Protein AF-A0A931P6Y3-F1 (afdb_monomer_lite)

Secondary structure (DSSP, 8-state):
--HHHHHHHHHHHHHHHHHHHHHHHHHHHHHHHHTGGG--TTT--HHHHHHHHHHHHHHHHHHHHHHT-GGG-

Foldseek 3Di:
DDPVVVVVVVVVVVVVVVVVVVVVVVVVVVVCVVCVVVDDPVRDDPVSVVVVVVVVVVVVVVVCCVVCDDPSD

Radius o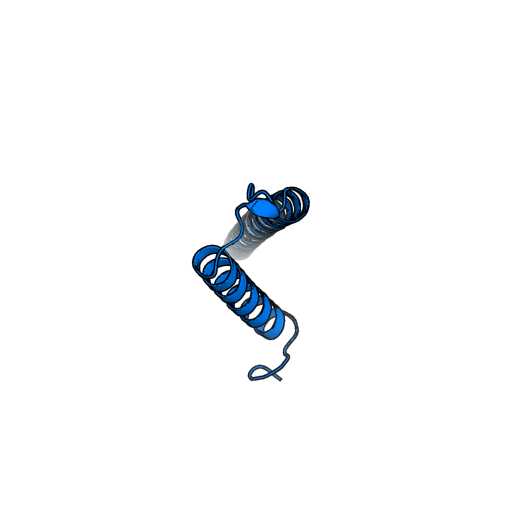f gyration: 18.42 Å; chains: 1; bounding box: 44×23×50 Å

Sequence (73 aa):
MTQKQENQQRACDRFIEHTARIDAILKRLQGACDDHFGTHPDEINWGDTGFIADIVADLELISDKVFKEGEYA

pLDDT: mean 91.55, std 6.51, range [61.53, 97.94]

Structure (mmCIF, N/CA/C/O backbone):
data_AF-A0A931P6Y3-F1
#
_entry.id   AF-A0A931P6Y3-F1
#
loop_
_atom_site.group_PDB
_atom_site.id
_atom_site.type_symbol
_atom_site.label_atom_id
_atom_site.label_alt_id
_atom_site.label_comp_id
_atom_site.label_asym_id
_atom_site.label_entity_id
_atom_site.label_seq_id
_atom_site.pdbx_PDB_ins_code
_atom_site.Cartn_x
_atom_site.Cartn_y
_atom_site.Cartn_z
_atom_site.occupancy
_atom_site.B_iso_or_equiv
_atom_site.auth_seq_id
_atom_site.auth_comp_id
_atom_site.auth_asym_id
_atom_site.auth_atom_id
_atom_site.pdbx_PDB_model_num
ATOM 1 N N . MET A 1 1 ? -26.853 12.238 23.214 1.00 61.53 1 MET A N 1
ATOM 2 C CA . MET A 1 1 ? -25.649 11.392 23.370 1.00 61.53 1 MET A CA 1
ATOM 3 C C . MET A 1 1 ? -24.684 12.108 24.300 1.00 61.53 1 MET A C 1
ATOM 5 O O . MET A 1 1 ? -24.787 13.320 24.421 1.00 61.53 1 MET A O 1
ATOM 9 N N . THR A 1 2 ? -23.821 11.389 25.015 1.00 86.25 2 THR A N 1
ATOM 10 C CA . THR A 1 2 ? -22.772 12.018 25.836 1.00 86.25 2 THR A CA 1
ATOM 11 C C . THR A 1 2 ? -21.584 12.425 24.961 1.00 86.25 2 THR A C 1
ATOM 13 O O . THR A 1 2 ? -21.292 11.749 23.976 1.00 86.25 2 THR A O 1
ATOM 16 N N . GLN A 1 3 ? -20.839 13.462 25.352 1.00 88.25 3 GLN A N 1
ATOM 17 C CA . GLN A 1 3 ? -19.676 13.948 24.593 1.00 88.25 3 GLN A CA 1
ATOM 18 C C . GLN A 1 3 ? -18.613 12.860 24.340 1.00 88.25 3 GLN A C 1
ATOM 20 O O . GLN A 1 3 ? -17.951 12.839 23.303 1.00 88.25 3 GLN A O 1
ATOM 25 N N . LYS A 1 4 ? -18.479 11.897 25.263 1.00 91.12 4 LYS A N 1
ATOM 26 C CA . LYS A 1 4 ? -17.613 10.725 25.086 1.00 91.12 4 LYS A CA 1
ATOM 27 C C . LYS A 1 4 ? -18.084 9.841 23.928 1.00 91.12 4 LYS A C 1
ATOM 29 O O . LYS A 1 4 ? -17.255 9.400 23.141 1.00 91.12 4 LYS A O 1
ATOM 34 N N . GLN A 1 5 ? -19.388 9.586 23.820 1.00 90.12 5 GLN A N 1
ATOM 35 C CA . GLN A 1 5 ? -19.954 8.764 22.745 1.00 90.12 5 GLN A CA 1
ATOM 36 C C . GLN A 1 5 ? -19.786 9.438 21.380 1.00 90.12 5 GLN A C 1
ATOM 38 O O . GLN A 1 5 ? -19.414 8.770 20.423 1.00 90.12 5 GLN A O 1
ATOM 43 N N . GLU A 1 6 ? -19.968 10.757 21.303 1.00 91.38 6 GLU A N 1
ATOM 4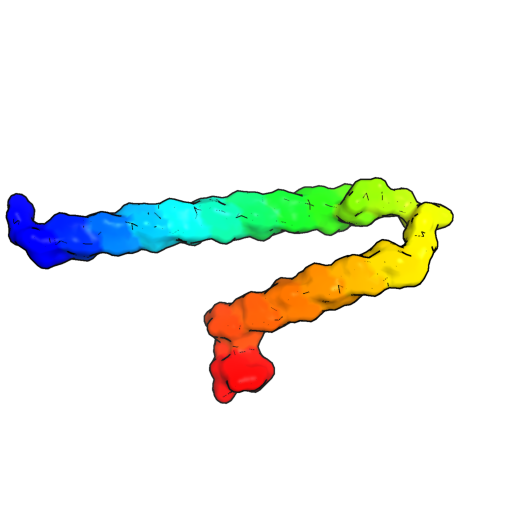4 C CA . GLU A 1 6 ? -19.761 11.516 20.062 1.00 91.38 6 GLU A CA 1
ATOM 45 C C . GLU A 1 6 ? -18.292 11.498 19.616 1.00 91.38 6 GLU A C 1
ATOM 47 O O . GLU A 1 6 ? -18.002 11.292 18.439 1.00 91.38 6 GLU A O 1
ATOM 52 N N . ASN A 1 7 ? -17.346 11.642 20.549 1.00 93.56 7 ASN A N 1
ATOM 53 C CA . ASN A 1 7 ? -15.921 11.536 20.228 1.00 93.56 7 ASN A CA 1
ATOM 54 C C . ASN A 1 7 ? -15.522 10.124 19.776 1.00 93.56 7 ASN A C 1
ATOM 56 O O . ASN A 1 7 ? -14.722 9.993 18.853 1.00 93.56 7 ASN A O 1
ATOM 60 N N . GLN A 1 8 ? -16.075 9.077 20.397 1.00 94.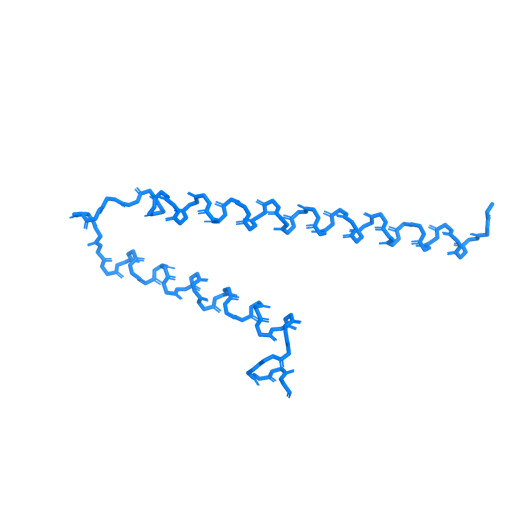50 8 GLN A N 1
ATOM 61 C CA . GLN A 1 8 ? -15.830 7.696 19.970 1.00 94.50 8 GLN A CA 1
ATOM 62 C C . GLN A 1 8 ? -16.386 7.436 18.571 1.00 94.50 8 GLN A C 1
ATOM 64 O O . GLN A 1 8 ? -15.674 6.886 17.738 1.00 94.50 8 GLN A O 1
ATOM 69 N N . GLN A 1 9 ? -17.601 7.908 18.284 1.00 94.94 9 GLN A N 1
ATOM 70 C CA . GLN A 1 9 ? -18.196 7.779 16.957 1.00 94.94 9 GLN A CA 1
ATOM 71 C C . GLN A 1 9 ? -17.305 8.426 15.888 1.00 94.94 9 GLN A C 1
ATOM 73 O O . GLN A 1 9 ? -16.927 7.767 14.927 1.00 94.94 9 GLN A O 1
ATOM 78 N N . ARG A 1 10 ? -16.850 9.665 16.120 1.00 95.62 10 ARG A N 1
ATOM 79 C CA . ARG A 1 10 ? -15.945 10.371 15.196 1.00 95.62 10 ARG A CA 1
ATOM 80 C C . ARG A 1 10 ? -14.622 9.636 14.979 1.00 95.62 10 ARG A C 1
ATOM 82 O O . ARG A 1 10 ? -14.091 9.664 13.872 1.00 95.62 10 ARG A 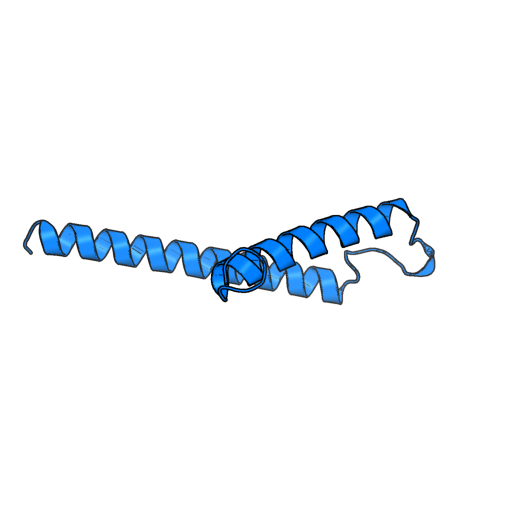O 1
ATOM 89 N N . ALA A 1 11 ? -14.073 9.011 16.021 1.00 96.25 11 ALA A N 1
ATOM 90 C CA . ALA A 1 11 ? -12.864 8.202 15.900 1.00 96.25 11 ALA A CA 1
ATOM 91 C C . ALA A 1 11 ? -13.111 6.947 15.046 1.00 96.25 11 ALA A C 1
ATOM 93 O O . ALA A 1 11 ? -12.300 6.649 14.172 1.00 96.25 11 ALA A O 1
ATOM 94 N N . CYS A 1 12 ? -14.241 6.259 15.242 1.00 96.19 12 CYS A N 1
ATOM 95 C CA . CYS A 1 12 ? -14.643 5.119 14.417 1.00 96.19 12 CYS A CA 1
ATOM 96 C C . CYS A 1 12 ? -14.848 5.513 12.950 1.00 96.19 12 CYS A C 1
ATOM 98 O O . CYS A 1 12 ? -14.320 4.839 12.069 1.00 96.19 12 CYS A O 1
ATOM 100 N N . ASP A 1 13 ? -15.547 6.618 12.685 1.00 96.94 13 ASP A N 1
ATOM 101 C CA . ASP A 1 13 ? -15.778 7.100 11.319 1.00 96.94 13 ASP A CA 1
ATOM 102 C C . ASP A 1 13 ? -14.449 7.398 10.606 1.00 96.94 13 ASP A C 1
ATOM 104 O O . ASP A 1 13 ? -14.239 6.980 9.468 1.00 96.94 13 ASP A O 1
ATOM 108 N N . ARG A 1 14 ? -13.506 8.057 11.298 1.00 97.69 14 ARG A N 1
ATOM 109 C CA . ARG A 1 14 ? -12.160 8.325 10.764 1.00 97.69 14 ARG A CA 1
ATOM 110 C C . ARG A 1 14 ? -11.348 7.059 10.543 1.00 97.69 14 ARG A C 1
ATOM 112 O O . ARG A 1 14 ? -10.655 6.955 9.537 1.00 97.69 14 ARG A O 1
ATOM 119 N N . PHE A 1 15 ? -11.435 6.099 11.456 1.00 96.19 15 PHE A N 1
ATOM 120 C CA . PHE A 1 15 ? -10.762 4.817 11.297 1.00 96.19 15 PHE A CA 1
ATOM 121 C C . PHE A 1 15 ? -11.252 4.095 10.036 1.00 96.19 15 PHE A C 1
ATOM 123 O O . PHE A 1 15 ? -10.436 3.717 9.202 1.00 96.19 15 PHE A O 1
ATOM 130 N N . ILE A 1 16 ? -12.572 3.995 9.848 1.00 97.56 16 ILE A N 1
ATOM 131 C CA . ILE A 1 16 ? -13.182 3.374 8.663 1.00 97.56 16 ILE A CA 1
ATOM 132 C C . ILE A 1 16 ? -12.776 4.115 7.382 1.00 97.56 16 ILE A C 1
ATOM 134 O O . ILE A 1 16 ? -12.397 3.473 6.405 1.00 97.56 16 ILE A O 1
ATOM 138 N N . GLU A 1 17 ? -12.805 5.453 7.388 1.00 97.94 17 GLU A N 1
ATOM 139 C CA . GLU A 1 17 ? -12.354 6.281 6.260 1.00 97.94 17 GLU A CA 1
ATOM 140 C C . GLU A 1 17 ? -10.900 5.965 5.876 1.00 97.94 17 GLU A C 1
ATOM 142 O O . GLU A 1 17 ? -10.582 5.782 4.698 1.00 97.94 17 GLU A O 1
ATOM 147 N N . HIS A 1 18 ? -10.007 5.870 6.862 1.00 97.19 18 HIS A N 1
ATOM 148 C CA . HIS A 1 18 ? -8.602 5.560 6.621 1.00 97.19 18 HIS A CA 1
ATOM 149 C C . HIS A 1 18 ? -8.396 4.123 6.139 1.00 97.19 18 HIS A C 1
ATOM 151 O O . HIS A 1 18 ? -7.656 3.921 5.178 1.00 97.19 18 HIS A O 1
ATOM 157 N N . THR A 1 19 ? -9.081 3.140 6.726 1.00 95.19 19 THR A N 1
ATOM 158 C CA . THR A 1 19 ? -9.019 1.746 6.267 1.00 95.19 19 THR A CA 1
ATOM 159 C C . THR A 1 19 ? -9.511 1.610 4.826 1.00 95.19 19 THR A C 1
ATOM 161 O O . THR A 1 19 ? -8.839 0.980 4.015 1.00 95.19 19 THR A O 1
ATOM 164 N N . ALA A 1 20 ? -10.623 2.258 4.468 1.00 97.62 20 ALA A N 1
ATOM 165 C CA . ALA A 1 20 ? -11.141 2.243 3.099 1.00 97.62 20 ALA A CA 1
ATOM 166 C C . ALA A 1 20 ? -10.160 2.886 2.104 1.00 97.62 20 ALA A C 1
ATOM 168 O O . ALA A 1 20 ? -10.018 2.433 0.969 1.00 97.62 20 ALA A O 1
ATOM 169 N N . ARG A 1 21 ? -9.442 3.932 2.531 1.00 97.38 21 ARG A N 1
ATOM 170 C CA . ARG A 1 21 ? -8.397 4.555 1.714 1.00 97.38 21 ARG A CA 1
ATOM 171 C C . ARG A 1 21 ? -7.187 3.641 1.522 1.00 97.38 21 ARG A C 1
ATOM 173 O O . ARG A 1 21 ? -6.650 3.610 0.419 1.00 97.38 21 ARG A O 1
ATOM 180 N N . ILE A 1 22 ? -6.764 2.920 2.562 1.00 95.94 22 ILE A N 1
ATOM 181 C CA . ILE A 1 22 ? -5.683 1.928 2.462 1.00 95.94 22 ILE A CA 1
ATOM 182 C C . ILE A 1 22 ? -6.080 0.830 1.471 1.00 95.94 22 ILE A C 1
ATOM 184 O O . ILE A 1 22 ? -5.314 0.552 0.555 1.00 95.94 22 ILE A O 1
ATOM 188 N N . ASP A 1 23 ? -7.292 0.282 1.583 1.00 96.81 23 ASP A N 1
ATOM 189 C CA . ASP A 1 23 ? -7.808 -0.733 0.652 1.00 96.81 23 ASP A CA 1
ATOM 190 C C . ASP A 1 23 ? -7.778 -0.249 -0.808 1.00 96.81 23 ASP A C 1
ATOM 192 O O . ASP A 1 23 ? -7.24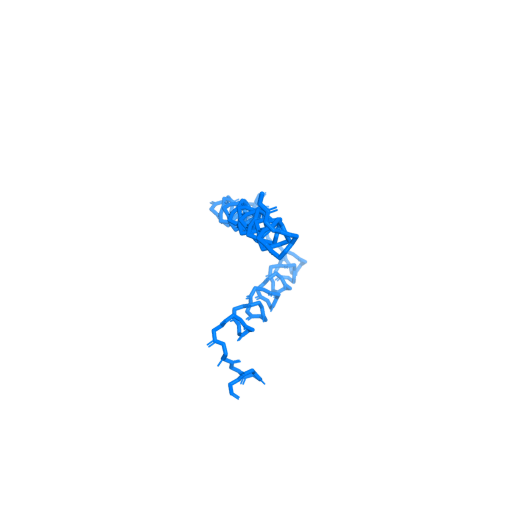6 -0.926 -1.690 1.00 96.81 23 ASP A O 1
ATOM 196 N N . ALA A 1 24 ? -8.241 0.979 -1.062 1.00 97.50 24 ALA A N 1
ATOM 197 C CA . ALA A 1 24 ? -8.207 1.569 -2.398 1.00 97.50 24 ALA A CA 1
ATOM 198 C C . ALA A 1 24 ? -6.776 1.739 -2.947 1.00 97.50 24 ALA A C 1
ATOM 200 O O . ALA A 1 24 ? -6.551 1.541 -4.144 1.00 97.50 24 ALA A O 1
ATOM 201 N N . ILE A 1 25 ? -5.808 2.097 -2.093 1.00 95.81 25 ILE A N 1
ATOM 202 C CA . ILE A 1 25 ? -4.390 2.199 -2.472 1.00 95.81 25 ILE A CA 1
ATOM 203 C C . ILE A 1 25 ? -3.837 0.813 -2.813 1.00 95.81 25 ILE A C 1
ATOM 205 O O . ILE A 1 25 ? -3.251 0.653 -3.882 1.00 95.81 25 ILE A O 1
ATOM 209 N N . LEU A 1 26 ? -4.069 -0.188 -1.960 1.00 95.62 26 LEU A N 1
ATOM 210 C CA . LEU A 1 26 ? -3.602 -1.559 -2.186 1.00 95.62 26 LEU A CA 1
ATOM 211 C C . LEU A 1 26 ? -4.180 -2.141 -3.477 1.00 95.62 26 LEU A C 1
ATOM 213 O O . LEU A 1 26 ? -3.446 -2.698 -4.287 1.00 95.62 26 LEU A O 1
ATOM 217 N N . LYS A 1 27 ? -5.474 -1.931 -3.734 1.00 96.81 27 LYS A N 1
ATOM 218 C CA . LYS A 1 27 ? -6.119 -2.377 -4.973 1.00 96.81 27 LYS A CA 1
ATOM 219 C C . LYS A 1 27 ? -5.536 -1.703 -6.215 1.00 96.81 27 LYS A C 1
ATOM 221 O O . LYS A 1 27 ? -5.387 -2.348 -7.250 1.00 96.81 27 LYS A O 1
ATOM 226 N N . ARG A 1 28 ? -5.200 -0.412 -6.127 1.00 96.31 28 ARG A N 1
ATOM 227 C CA . ARG A 1 28 ? -4.530 0.310 -7.218 1.00 96.31 28 ARG A CA 1
ATOM 228 C C . ARG A 1 28 ? -3.127 -0.240 -7.474 1.00 96.31 28 ARG A C 1
ATOM 230 O O . ARG A 1 28 ? -2.763 -0.392 -8.634 1.00 96.31 28 AR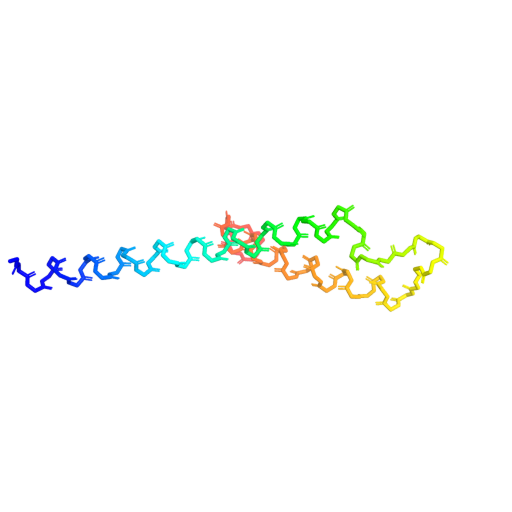G A O 1
ATOM 237 N N . LEU A 1 29 ? -2.362 -0.522 -6.419 1.00 95.00 29 LEU A N 1
ATOM 238 C CA . LEU A 1 29 ? -1.025 -1.108 -6.537 1.00 95.00 29 LEU A CA 1
ATOM 239 C C . LEU A 1 29 ? -1.087 -2.511 -7.137 1.00 95.00 29 LEU A C 1
ATOM 241 O O . LEU A 1 29 ? -0.335 -2.795 -8.056 1.00 95.00 29 LEU A O 1
ATOM 245 N N . GLN A 1 30 ? -2.039 -3.338 -6.703 1.00 94.94 30 GLN A N 1
ATOM 246 C CA . GLN A 1 30 ? -2.268 -4.656 -7.290 1.00 94.94 30 GLN A CA 1
ATOM 247 C C . GLN A 1 30 ? -2.531 -4.555 -8.798 1.00 94.94 30 GLN A C 1
ATOM 249 O O . GLN A 1 30 ? -1.851 -5.210 -9.576 1.00 94.94 30 GLN A O 1
ATOM 254 N N . GLY A 1 31 ? -3.439 -3.665 -9.220 1.00 95.94 31 GLY A N 1
ATOM 255 C CA . GLY A 1 31 ? -3.704 -3.443 -10.644 1.00 95.94 31 GLY A CA 1
ATOM 256 C C . GLY A 1 31 ? -2.486 -2.940 -11.427 1.00 95.94 31 GLY A C 1
ATOM 257 O O . GLY A 1 31 ? -2.330 -3.295 -12.589 1.00 95.94 31 GLY A O 1
ATOM 258 N N . ALA A 1 32 ? -1.608 -2.150 -10.800 1.00 93.38 32 ALA A N 1
ATOM 259 C CA . ALA A 1 32 ? -0.340 -1.761 -11.409 1.00 93.38 32 ALA A CA 1
ATOM 260 C C . ALA A 1 32 ? 0.613 -2.960 -11.541 1.00 93.38 32 ALA A C 1
ATOM 262 O O . ALA A 1 32 ? 1.222 -3.118 -12.589 1.00 93.38 32 ALA A O 1
ATOM 263 N N . CYS A 1 33 ? 0.703 -3.835 -10.535 1.00 90.81 33 CYS A N 1
ATOM 264 C CA . CYS A 1 33 ? 1.492 -5.067 -10.619 1.00 90.81 33 CYS A CA 1
ATOM 265 C C . CYS A 1 33 ? 1.009 -5.985 -11.753 1.00 90.81 33 CYS A C 1
ATOM 267 O O . CYS A 1 33 ? 1.835 -6.511 -12.496 1.00 90.81 33 CYS A O 1
ATOM 269 N N . ASP A 1 34 ? -0.310 -6.150 -11.900 1.00 93.31 34 ASP A N 1
ATOM 270 C CA . ASP A 1 34 ? -0.922 -6.944 -12.975 1.00 93.31 34 ASP A CA 1
ATOM 271 C C . ASP A 1 34 ? -0.611 -6.382 -14.378 1.00 93.31 34 ASP A C 1
ATOM 273 O O . ASP A 1 34 ? -0.492 -7.143 -15.334 1.00 93.31 34 ASP A O 1
ATOM 277 N N . ASP A 1 35 ? -0.430 -5.063 -14.499 1.00 93.62 35 ASP A N 1
ATOM 278 C CA . ASP A 1 35 ? -0.052 -4.365 -15.738 1.00 93.62 35 ASP A CA 1
ATOM 279 C C . ASP A 1 35 ? 1.476 -4.196 -15.896 1.00 93.62 35 ASP A C 1
ATOM 281 O O . ASP A 1 35 ? 1.936 -3.400 -16.708 1.00 93.62 35 ASP A O 1
ATOM 285 N N . HIS A 1 36 ? 2.294 -4.897 -15.098 1.00 89.25 36 HIS A N 1
ATOM 286 C CA . HIS A 1 36 ? 3.760 -4.743 -15.076 1.00 89.25 36 HIS A CA 1
ATOM 287 C C . HIS A 1 36 ? 4.226 -3.291 -14.853 1.00 89.25 36 HIS A C 1
ATOM 289 O O . HIS A 1 36 ? 5.240 -2.854 -15.393 1.00 89.25 36 HIS A O 1
ATOM 295 N N . PHE A 1 37 ? 3.465 -2.532 -14.062 1.00 88.56 37 PHE A N 1
ATOM 296 C CA . PHE A 1 37 ? 3.619 -1.091 -13.840 1.00 88.56 37 PHE A CA 1
ATOM 297 C C . PHE A 1 37 ? 3.595 -0.256 -15.134 1.00 88.56 37 PHE A C 1
ATOM 299 O O . PHE A 1 37 ? 4.121 0.855 -15.168 1.00 88.56 37 PHE A O 1
ATOM 306 N N . GLY A 1 38 ? 2.944 -0.765 -16.183 1.00 86.25 38 GLY A N 1
ATOM 307 C CA . GLY A 1 38 ? 2.892 -0.144 -17.503 1.00 86.25 38 GLY A CA 1
ATOM 308 C C . GLY A 1 38 ? 4.188 -0.292 -18.302 1.00 86.25 38 GLY A C 1
ATOM 309 O O . GLY A 1 38 ? 4.334 0.365 -19.333 1.00 86.25 38 GLY A O 1
ATOM 310 N N . THR A 1 39 ? 5.128 -1.126 -17.846 1.00 88.81 39 THR A N 1
ATOM 311 C CA . THR A 1 39 ? 6.411 -1.351 -18.516 1.00 88.81 39 THR A CA 1
ATOM 312 C C . THR A 1 39 ? 6.352 -2.620 -19.358 1.00 88.81 39 THR A C 1
ATOM 314 O O . THR A 1 39 ? 6.047 -3.709 -18.868 1.00 88.81 39 THR A O 1
ATOM 317 N N . HIS A 1 40 ? 6.694 -2.504 -20.642 1.00 86.75 40 HIS A N 1
ATOM 318 C CA . HIS A 1 40 ? 6.864 -3.671 -21.501 1.00 86.75 40 HIS A CA 1
ATOM 319 C C . HIS A 1 40 ? 8.147 -4.429 -21.132 1.00 86.75 40 HIS A C 1
ATOM 321 O O . HIS A 1 40 ? 9.182 -3.800 -20.913 1.00 86.75 40 HIS A O 1
ATOM 327 N N . PRO A 1 41 ? 8.133 -5.774 -21.126 1.00 84.88 41 PRO A N 1
ATOM 328 C CA . PRO A 1 41 ? 9.285 -6.580 -20.720 1.00 84.88 41 PRO A CA 1
ATOM 329 C C . PRO A 1 41 ? 10.550 -6.312 -21.550 1.00 84.88 41 PRO A C 1
ATOM 331 O O . PRO A 1 41 ? 11.653 -6.390 -21.017 1.00 84.88 41 PRO A O 1
ATOM 334 N N . ASP A 1 42 ? 10.398 -5.953 -22.825 1.00 89.94 42 ASP A N 1
ATOM 335 C CA . ASP A 1 42 ? 11.502 -5.595 -23.724 1.00 89.94 42 ASP A CA 1
ATOM 336 C C . ASP A 1 42 ? 12.075 -4.183 -23.479 1.00 89.94 42 ASP A C 1
ATOM 338 O O . ASP A 1 42 ? 13.153 -3.862 -23.978 1.00 89.94 42 ASP A O 1
ATOM 342 N N . GLU A 1 43 ? 11.374 -3.338 -22.716 1.00 90.25 43 GLU A N 1
ATOM 343 C CA . GLU A 1 43 ? 11.761 -1.952 -22.403 1.00 90.25 43 GLU A CA 1
ATOM 344 C C . GLU A 1 43 ? 12.326 -1.796 -20.977 1.00 90.25 43 GLU A C 1
ATOM 346 O O . GLU A 1 43 ? 12.844 -0.729 -20.632 1.00 90.25 43 GLU A O 1
ATOM 351 N N . ILE A 1 44 ? 12.278 -2.862 -20.164 1.00 91.81 44 ILE A N 1
ATOM 352 C CA . ILE A 1 44 ? 12.787 -2.870 -18.787 1.00 91.81 44 ILE A CA 1
ATOM 353 C C . ILE A 1 44 ? 14.285 -2.565 -18.776 1.00 91.81 44 ILE A C 1
ATOM 355 O O . ILE A 1 44 ? 15.100 -3.261 -19.387 1.00 91.81 44 ILE A O 1
ATOM 359 N N . ASN A 1 45 ? 14.665 -1.559 -17.994 1.00 91.69 45 ASN A N 1
ATOM 360 C CA . ASN A 1 45 ? 16.054 -1.227 -17.721 1.00 91.69 45 ASN A CA 1
ATOM 361 C C . ASN A 1 45 ? 16.335 -1.167 -16.209 1.00 91.69 45 ASN A C 1
ATOM 363 O O . ASN A 1 45 ? 15.459 -1.334 -15.364 1.00 91.69 45 ASN A O 1
ATOM 367 N N . TRP A 1 46 ? 17.599 -0.927 -15.851 1.00 92.25 46 TRP A N 1
ATOM 368 C CA . TRP A 1 46 ? 18.032 -0.855 -14.451 1.00 92.25 46 TRP A CA 1
ATOM 369 C C . TRP A 1 46 ? 17.335 0.243 -13.635 1.00 92.25 46 TRP A C 1
ATOM 371 O O . TRP A 1 46 ? 17.241 0.110 -12.416 1.00 92.25 46 TRP A O 1
ATOM 381 N N . GLY A 1 47 ? 16.850 1.306 -14.282 1.00 91.44 47 GLY A N 1
ATOM 382 C CA . GLY A 1 47 ? 16.047 2.345 -13.641 1.00 91.44 47 GLY A CA 1
ATOM 383 C C . GLY A 1 47 ? 14.687 1.819 -13.187 1.00 91.44 47 GLY A C 1
ATOM 384 O O . GLY A 1 47 ? 14.308 2.052 -12.042 1.00 91.44 47 GLY A O 1
ATOM 385 N N . ASP A 1 48 ? 14.004 1.043 -14.033 1.00 90.44 48 ASP A N 1
ATOM 386 C CA . ASP A 1 48 ? 12.739 0.387 -13.677 1.00 90.44 48 ASP A CA 1
ATOM 387 C C . ASP A 1 48 ? 12.946 -0.612 -12.538 1.00 90.44 48 ASP A C 1
ATOM 389 O O . ASP A 1 48 ? 12.209 -0.603 -11.554 1.00 90.44 48 ASP A O 1
ATOM 393 N N . THR A 1 49 ? 14.008 -1.421 -12.615 1.00 91.31 49 THR A N 1
ATOM 394 C CA . THR A 1 49 ? 14.359 -2.366 -11.547 1.00 91.31 49 THR A CA 1
ATOM 395 C C . THR A 1 49 ? 14.602 -1.651 -10.218 1.00 91.31 49 THR A C 1
ATOM 397 O O . THR A 1 49 ? 14.142 -2.119 -9.179 1.00 91.31 49 THR A O 1
ATOM 400 N N . GLY A 1 50 ? 15.305 -0.513 -10.237 1.00 93.44 50 GLY A N 1
ATOM 401 C CA . GLY A 1 50 ? 15.546 0.298 -9.043 1.00 93.44 50 GLY A CA 1
ATOM 402 C C . GLY A 1 50 ? 14.260 0.874 -8.451 1.00 93.44 50 GLY A C 1
ATOM 403 O O . GLY A 1 50 ? 14.069 0.814 -7.241 1.00 93.44 50 GLY A O 1
ATOM 404 N N . PHE A 1 51 ? 13.356 1.371 -9.299 1.00 91.31 51 PHE A N 1
ATOM 405 C CA . PHE A 1 51 ? 12.048 1.858 -8.865 1.00 91.31 51 PHE A CA 1
ATOM 406 C C . PHE A 1 51 ? 11.205 0.746 -8.223 1.00 91.31 51 PHE A C 1
ATOM 408 O O . PHE A 1 51 ? 10.660 0.940 -7.141 1.00 91.31 51 PHE A O 1
ATOM 415 N N . ILE A 1 52 ? 11.136 -0.440 -8.833 1.00 93.62 52 ILE A N 1
ATOM 416 C CA . ILE A 1 52 ? 10.392 -1.569 -8.256 1.00 93.62 52 ILE A CA 1
ATOM 417 C C . ILE A 1 52 ? 11.016 -2.037 -6.936 1.00 93.62 52 ILE A C 1
ATOM 419 O O . ILE A 1 52 ? 10.283 -2.356 -6.005 1.00 93.62 52 ILE A O 1
ATOM 423 N N . ALA A 1 53 ? 12.347 -2.041 -6.821 1.00 94.75 53 ALA A N 1
ATOM 424 C CA . ALA A 1 53 ? 13.022 -2.392 -5.573 1.00 94.75 53 ALA A CA 1
ATOM 425 C C . ALA A 1 53 ? 12.677 -1.427 -4.421 1.00 94.75 53 ALA A C 1
ATOM 427 O O . ALA A 1 53 ? 12.479 -1.879 -3.296 1.00 94.75 53 ALA A O 1
ATOM 428 N N . ASP A 1 54 ? 12.559 -0.127 -4.703 1.00 94.56 54 ASP A N 1
ATOM 429 C CA . ASP A 1 54 ? 12.124 0.887 -3.730 1.00 94.56 54 ASP A CA 1
ATOM 430 C C . ASP A 1 54 ? 10.684 0.625 -3.253 1.00 94.56 54 ASP A C 1
ATOM 432 O O . ASP A 1 54 ? 10.425 0.539 -2.053 1.00 94.56 54 ASP A O 1
ATOM 436 N N . ILE A 1 55 ? 9.765 0.357 -4.190 1.00 93.25 55 ILE A N 1
ATOM 437 C CA . ILE A 1 55 ? 8.371 0.011 -3.869 1.00 93.25 55 ILE A CA 1
ATOM 438 C C . ILE A 1 55 ? 8.277 -1.268 -3.023 1.00 93.25 55 ILE A C 1
ATOM 440 O O . ILE A 1 55 ? 7.461 -1.335 -2.103 1.00 93.25 55 ILE A O 1
ATOM 444 N N . VAL A 1 56 ? 9.096 -2.284 -3.314 1.00 94.94 56 VAL A N 1
ATOM 445 C CA . VAL A 1 56 ? 9.151 -3.516 -2.510 1.00 94.94 56 VAL A CA 1
ATOM 446 C C . VAL A 1 56 ? 9.583 -3.205 -1.079 1.00 94.94 56 VAL A C 1
ATOM 448 O O . VAL A 1 56 ? 8.881 -3.600 -0.151 1.00 94.94 56 VAL A O 1
ATOM 451 N N . ALA A 1 57 ? 10.667 -2.447 -0.897 1.00 95.62 57 ALA A N 1
ATOM 452 C CA . ALA A 1 57 ? 11.172 -2.096 0.430 1.00 95.62 57 ALA A CA 1
ATOM 453 C C . ALA A 1 57 ? 10.136 -1.315 1.261 1.00 95.62 57 ALA A C 1
ATOM 455 O O . ALA A 1 57 ? 9.951 -1.588 2.450 1.00 95.62 57 ALA A O 1
ATOM 456 N N . ASP A 1 58 ? 9.412 -0.383 0.635 1.00 94.88 58 ASP A N 1
ATOM 457 C CA . ASP A 1 58 ? 8.334 0.364 1.287 1.00 94.88 58 ASP A CA 1
ATOM 458 C C . ASP A 1 58 ? 7.179 -0.547 1.734 1.00 94.88 58 ASP A C 1
ATOM 460 O O . ASP A 1 58 ? 6.662 -0.406 2.849 1.00 94.88 58 ASP A O 1
ATOM 464 N N . LEU A 1 59 ? 6.761 -1.494 0.887 1.00 93.69 59 LEU A N 1
ATOM 465 C CA . LEU A 1 59 ? 5.685 -2.431 1.215 1.00 93.69 59 LEU A CA 1
ATOM 466 C C . LEU A 1 59 ? 6.095 -3.423 2.307 1.00 93.69 59 LEU A C 1
ATOM 468 O O . LEU A 1 59 ? 5.289 -3.691 3.201 1.00 93.69 59 LEU A O 1
ATOM 472 N N . GLU A 1 60 ? 7.331 -3.921 2.277 1.00 93.62 60 GLU A N 1
ATOM 473 C CA . GLU A 1 60 ? 7.885 -4.784 3.326 1.00 93.62 60 GLU A CA 1
ATOM 474 C C . GLU A 1 60 ? 7.933 -4.049 4.669 1.00 93.62 60 GLU A C 1
ATOM 476 O O . GLU A 1 60 ? 7.407 -4.551 5.660 1.00 93.62 60 GLU A O 1
ATOM 481 N N . LEU A 1 61 ? 8.415 -2.801 4.697 1.00 94.00 61 LEU A N 1
ATOM 482 C CA . LEU A 1 61 ? 8.426 -1.982 5.913 1.00 94.00 61 LEU A CA 1
ATOM 483 C C . LEU A 1 61 ? 7.018 -1.761 6.489 1.00 94.00 61 LEU A C 1
ATOM 485 O O . LEU A 1 61 ? 6.829 -1.718 7.709 1.00 94.00 61 LEU A O 1
ATOM 489 N N . ILE A 1 62 ? 6.016 -1.562 5.628 1.00 92.81 62 ILE A N 1
ATOM 490 C CA . ILE A 1 62 ? 4.619 -1.430 6.060 1.00 92.81 62 ILE A CA 1
ATOM 491 C C . ILE A 1 62 ? 4.104 -2.765 6.609 1.00 92.81 62 ILE A C 1
ATOM 493 O O . ILE A 1 62 ? 3.452 -2.766 7.656 1.00 92.81 62 ILE A O 1
ATOM 497 N N . SER A 1 63 ? 4.407 -3.880 5.940 1.00 91.31 63 SER A N 1
ATOM 498 C CA . SER A 1 63 ? 4.035 -5.230 6.373 1.00 91.31 63 SER A CA 1
ATOM 499 C C . SER A 1 63 ? 4.610 -5.537 7.754 1.00 91.31 63 SER A C 1
ATOM 501 O O . SER A 1 63 ? 3.850 -5.817 8.683 1.00 91.31 63 SER A O 1
ATOM 503 N N . ASP A 1 64 ? 5.915 -5.342 7.936 1.00 93.06 64 ASP A N 1
ATOM 504 C CA . ASP A 1 64 ? 6.613 -5.590 9.197 1.00 93.06 64 ASP A CA 1
ATOM 505 C C . ASP A 1 64 ? 5.987 -4.813 10.363 1.00 93.06 64 ASP A C 1
ATOM 507 O O . ASP A 1 64 ? 5.751 -5.351 11.449 1.00 93.06 64 ASP A O 1
ATOM 511 N N . LYS A 1 65 ? 5.620 -3.545 10.134 1.00 91.12 65 LYS A N 1
ATOM 512 C CA . LYS A 1 65 ? 4.939 -2.710 11.139 1.00 91.12 65 LYS A CA 1
ATOM 513 C C . LYS A 1 65 ? 3.562 -3.242 11.527 1.00 91.12 65 LYS A C 1
ATOM 515 O O . LYS A 1 65 ? 3.178 -3.129 12.701 1.00 91.12 65 LYS A O 1
ATOM 520 N N . VAL A 1 66 ? 2.806 -3.749 10.552 1.00 89.94 66 VAL A N 1
ATOM 521 C CA . VAL A 1 66 ? 1.437 -4.255 10.731 1.00 89.94 66 VAL A CA 1
ATOM 522 C C . VAL A 1 66 ? 1.448 -5.614 11.425 1.00 89.94 66 VAL A C 1
ATOM 524 O O . VAL A 1 66 ? 0.672 -5.814 12.361 1.00 89.94 66 VAL A O 1
ATOM 527 N N . PHE A 1 67 ? 2.339 -6.513 11.013 1.00 91.31 67 PHE A N 1
ATOM 528 C CA . PHE A 1 67 ? 2.390 -7.891 11.497 1.00 91.31 67 PHE A CA 1
ATOM 529 C C . PHE A 1 67 ? 3.359 -8.114 12.661 1.00 91.31 67 PHE A C 1
ATOM 531 O O . PHE A 1 67 ? 3.342 -9.195 13.243 1.00 91.31 67 PHE A O 1
ATOM 538 N N . LYS A 1 68 ? 4.109 -7.079 13.076 1.00 86.06 68 LYS A N 1
ATOM 539 C CA . LYS A 1 68 ? 5.122 -7.161 14.145 1.00 86.06 68 LYS A CA 1
ATOM 540 C C . LYS A 1 68 ? 6.232 -8.139 13.780 1.00 86.06 68 LYS A C 1
ATOM 542 O O . LYS A 1 68 ? 6.558 -9.047 14.535 1.00 86.06 68 LYS A O 1
ATOM 547 N N . GLU A 1 69 ? 6.780 -7.942 12.591 1.00 83.56 69 GLU A N 1
ATOM 548 C CA . GLU A 1 69 ? 7.860 -8.750 12.032 1.00 83.56 69 GLU A CA 1
ATOM 549 C C . GLU A 1 69 ? 9.150 -7.913 11.941 1.00 83.56 69 GLU A C 1
ATOM 551 O O . GLU A 1 69 ? 9.139 -6.692 12.139 1.00 83.56 69 GLU A O 1
ATOM 556 N N . GLY A 1 70 ? 10.286 -8.579 11.711 1.00 78.19 70 GLY A N 1
ATOM 557 C CA . GLY A 1 70 ? 11.582 -7.917 11.544 1.00 78.19 70 GLY A CA 1
ATOM 558 C C . GLY A 1 70 ? 12.012 -7.100 12.767 1.00 78.19 70 GLY A C 1
ATOM 559 O O . GLY A 1 70 ? 12.129 -7.625 13.874 1.00 78.19 70 GLY A O 1
ATOM 560 N N . GLU A 1 71 ? 12.263 -5.804 12.564 1.00 77.88 71 GLU A N 1
ATOM 561 C CA . GLU A 1 71 ? 12.652 -4.862 13.628 1.00 77.88 71 GLU A CA 1
ATOM 562 C C . GLU A 1 71 ? 11.508 -4.515 14.605 1.00 77.88 71 GLU A C 1
ATOM 564 O O . GLU A 1 71 ? 11.755 -3.895 15.640 1.00 77.88 71 GLU A O 1
ATOM 569 N N . TYR A 1 72 ? 10.266 -4.901 14.284 1.00 72.88 72 TYR A N 1
ATOM 570 C CA . TYR A 1 72 ? 9.067 -4.625 15.085 1.00 72.88 72 TYR A CA 1
ATOM 571 C C . TYR A 1 72 ? 8.558 -5.841 15.883 1.00 72.88 72 TYR A C 1
ATOM 573 O O . TYR A 1 72 ? 7.493 -5.727 16.505 1.00 72.88 72 TYR A O 1
ATOM 581 N N . ALA A 1 73 ? 9.286 -6.965 15.843 1.00 68.25 73 ALA A N 1
ATOM 582 C CA . ALA A 1 73 ? 9.009 -8.205 16.580 1.00 68.25 73 ALA A CA 1
ATOM 583 C C . ALA A 1 73 ? 9.435 -8.158 18.060 1.00 68.25 73 ALA A C 1
ATOM 585 O O . ALA A 1 73 ? 10.440 -7.484 18.387 1.00 68.25 73 ALA A O 1
#